Protein AF-Q2SM15-F1 (afdb_monomer_lite)

Sequence (176 aa):
MFLIQKKRYFPLPEYELQDNRVQVTITGRVVDMAYARKLAEYPDLTLEDILLLDRVQKRKPLTEDQAKHLKVLGLIEGRKPNFHISAQVADHSGERAQYIRNRAFDDQHYKQMIIEYLEKFGTAKRVDINRLLLDKLPDVLDATQKDNKVKNLLQALKQEGLIEPEGKSWRMSNKS

Secondary structure (DSSP, 8-state):
-HHHHHHTTPPPPEEEEETTEEEEE---S---HHHHHHHHH-TT--HHHHHHHHHHHTT----HHHHHHHHHTTSEEEETTEEEE--PPPS---HHHHHHHHHHHHHHHHHHHHHHHHHHHSEEEHHHHHHHHTTTS-TTS-HHHHHHHHHHHHHHHHHTTSEEEETTEEEE----

Organism: Hahella chejuensis (strain KCTC 2396) (NCBI:txid349521)

Structure (mmCIF, N/CA/C/O backbone):
data_AF-Q2SM15-F1
#
_entry.id   AF-Q2SM15-F1
#
loop_
_atom_site.group_PDB
_atom_site.id
_atom_site.type_symbol
_atom_site.label_atom_id
_atom_site.label_alt_id
_atom_site.label_comp_id
_atom_site.label_asym_id
_atom_site.label_entity_id
_atom_site.label_seq_id
_atom_site.pdbx_PDB_ins_code
_atom_site.Cartn_x
_atom_site.Cartn_y
_atom_site.Cartn_z
_atom_site.occupancy
_atom_site.B_iso_or_equiv
_atom_site.auth_seq_id
_atom_site.auth_comp_id
_atom_site.auth_asym_id
_atom_site.auth_atom_id
_atom_site.pdbx_PDB_model_num
ATOM 1 N N . MET A 1 1 ? 3.706 -19.216 -10.803 1.00 76.12 1 MET A N 1
ATOM 2 C CA . MET A 1 1 ? 3.660 -18.360 -9.593 1.00 76.12 1 MET A CA 1
ATOM 3 C C . MET A 1 1 ? 3.334 -16.898 -9.914 1.00 76.12 1 MET A C 1
ATOM 5 O O . MET A 1 1 ? 2.307 -16.423 -9.451 1.00 76.12 1 MET A O 1
ATOM 9 N N . PHE A 1 2 ? 4.121 -16.209 -10.750 1.00 79.75 2 PHE A N 1
ATOM 10 C CA . PHE A 1 2 ? 3.872 -14.815 -11.171 1.00 79.75 2 PHE A CA 1
ATOM 11 C C . PHE A 1 2 ? 2.449 -14.564 -11.696 1.00 79.75 2 PHE A C 1
ATOM 13 O O . PHE A 1 2 ? 1.774 -13.645 -11.247 1.00 79.75 2 PHE A O 1
ATOM 20 N N . LEU A 1 3 ? 1.942 -15.444 -12.566 1.00 80.88 3 LEU A N 1
ATOM 21 C CA . LEU A 1 3 ? 0.579 -15.341 -13.100 1.00 80.88 3 LEU A CA 1
ATOM 22 C C . LEU A 1 3 ? -0.514 -15.466 -12.026 1.00 80.88 3 LEU A C 1
ATOM 24 O O . LEU A 1 3 ? -1.577 -14.872 -12.167 1.00 80.88 3 LEU A O 1
ATOM 28 N N . ILE A 1 4 ? -0.266 -16.220 -10.950 1.00 83.56 4 ILE A N 1
ATOM 29 C CA . ILE A 1 4 ? -1.221 -16.366 -9.840 1.00 83.56 4 ILE A CA 1
ATOM 30 C C . ILE A 1 4 ? -1.269 -15.064 -9.036 1.00 83.56 4 ILE A C 1
ATOM 32 O O . ILE A 1 4 ? -2.358 -14.583 -8.738 1.00 83.56 4 ILE A O 1
ATOM 36 N N . GLN A 1 5 ? -0.107 -14.461 -8.757 1.00 81.00 5 GLN A N 1
ATOM 37 C CA . GLN A 1 5 ? -0.021 -13.154 -8.100 1.00 81.00 5 GLN A CA 1
ATOM 38 C C . GLN A 1 5 ? -0.678 -12.064 -8.956 1.00 81.00 5 GLN A C 1
ATOM 40 O O . GLN A 1 5 ? -1.517 -11.336 -8.434 1.00 81.00 5 GLN A O 1
ATOM 45 N N . LYS A 1 6 ? -0.421 -12.040 -10.278 1.00 82.69 6 LYS A N 1
ATOM 46 C CA . LYS A 1 6 ? -1.112 -11.153 -11.239 1.00 82.69 6 LYS A CA 1
ATOM 47 C C . LYS A 1 6 ? -2.632 -11.319 -11.148 1.00 82.69 6 LYS A C 1
ATOM 49 O O . LYS A 1 6 ? -3.337 -10.337 -10.953 1.00 82.69 6 LYS A O 1
ATOM 54 N N . LYS A 1 7 ? -3.141 -12.556 -11.233 1.00 82.56 7 LYS A N 1
ATOM 55 C CA . LYS A 1 7 ? -4.588 -12.849 -11.147 1.00 82.56 7 LYS A CA 1
ATOM 56 C C . LYS A 1 7 ? -5.214 -12.411 -9.822 1.00 82.56 7 LYS A C 1
ATOM 58 O O . LYS A 1 7 ? -6.398 -12.103 -9.791 1.00 82.56 7 LYS A O 1
ATOM 63 N N . ARG A 1 8 ? -4.438 -12.418 -8.736 1.00 81.38 8 ARG A N 1
ATOM 64 C CA . ARG A 1 8 ? -4.873 -11.992 -7.399 1.00 81.38 8 ARG A CA 1
ATOM 65 C C . ARG A 1 8 ? -4.568 -10.524 -7.098 1.00 81.38 8 ARG A C 1
ATOM 67 O O . ARG A 1 8 ? -4.902 -10.068 -6.010 1.00 81.38 8 ARG A O 1
ATOM 74 N N . TYR A 1 9 ? -3.964 -9.793 -8.037 1.00 85.38 9 TYR A N 1
ATOM 75 C CA . TYR A 1 9 ? -3.537 -8.401 -7.868 1.00 85.38 9 TYR A CA 1
ATOM 76 C C . TYR A 1 9 ? -2.522 -8.196 -6.736 1.00 85.38 9 TYR A C 1
ATOM 78 O O . TYR A 1 9 ? -2.463 -7.139 -6.109 1.00 85.38 9 TYR A O 1
ATOM 86 N N . PHE A 1 10 ? -1.741 -9.233 -6.436 1.00 85.75 10 PHE A N 1
ATOM 87 C CA . PHE A 1 10 ? -0.724 -9.205 -5.392 1.00 85.75 10 PHE A CA 1
ATOM 88 C C . PHE A 1 10 ? 0.635 -8.807 -5.973 1.00 85.75 10 PHE A C 1
ATOM 90 O O . PHE A 1 10 ? 0.886 -9.057 -7.159 1.00 85.75 10 PHE A O 1
ATOM 97 N N . PRO A 1 11 ? 1.531 -8.240 -5.144 1.00 85.69 11 PRO A N 1
ATOM 98 C CA . PRO A 1 11 ? 2.917 -8.006 -5.531 1.00 85.69 11 PRO A CA 1
ATOM 99 C C . PRO A 1 11 ? 3.565 -9.272 -6.085 1.00 85.69 11 PRO A C 1
ATOM 101 O O . PRO A 1 11 ? 3.285 -10.390 -5.624 1.00 85.69 11 PRO A O 1
ATOM 104 N N . LEU A 1 12 ? 4.449 -9.104 -7.062 1.00 91.38 12 LEU A N 1
ATOM 105 C CA . LEU A 1 12 ? 5.182 -10.228 -7.618 1.00 91.38 12 LEU A CA 1
ATOM 106 C C . LEU A 1 12 ? 6.174 -10.790 -6.585 1.00 91.38 12 LEU A C 1
ATOM 108 O O . LEU A 1 12 ? 6.646 -10.052 -5.715 1.00 91.38 12 LEU A O 1
ATOM 112 N N . PRO A 1 13 ? 6.507 -12.086 -6.653 1.00 89.81 13 PRO A N 1
ATOM 113 C CA . PRO A 1 13 ? 7.465 -12.691 -5.737 1.00 89.81 13 PRO A CA 1
ATOM 114 C C . PRO A 1 13 ? 8.867 -12.116 -5.931 1.00 89.81 13 PRO A C 1
ATOM 116 O O . PRO A 1 13 ? 9.261 -11.787 -7.052 1.00 89.81 13 PRO A O 1
ATOM 119 N N . GLU A 1 14 ? 9.621 -12.010 -4.844 1.00 88.81 14 GLU A N 1
ATOM 120 C CA . GLU A 1 14 ? 11.019 -11.574 -4.878 1.00 88.81 14 GLU A CA 1
ATOM 121 C C . GLU A 1 14 ? 11.952 -12.754 -4.679 1.00 88.81 14 GLU A C 1
ATOM 123 O O . GLU A 1 14 ? 11.634 -13.678 -3.932 1.00 88.81 14 GLU A O 1
ATOM 128 N N . TYR A 1 15 ? 13.093 -12.700 -5.357 1.00 89.06 15 TYR A N 1
ATOM 129 C CA . TYR A 1 15 ? 14.132 -13.712 -5.292 1.00 89.06 15 TYR A CA 1
ATOM 130 C C . TYR A 1 15 ? 15.426 -13.042 -4.872 1.00 89.06 15 TYR A C 1
ATOM 132 O O . TYR A 1 15 ? 15.867 -12.084 -5.508 1.00 89.06 15 TYR A O 1
ATOM 140 N N . GLU A 1 16 ? 16.030 -13.567 -3.820 1.00 87.94 16 GLU A N 1
ATOM 141 C CA . GLU A 1 16 ? 17.340 -13.154 -3.344 1.00 87.94 16 GLU A CA 1
ATOM 142 C C . GLU A 1 16 ? 18.281 -14.348 -3.467 1.00 87.94 16 GLU A C 1
ATOM 144 O O . GLU A 1 16 ? 17.989 -15.437 -2.967 1.00 87.94 16 GLU A O 1
ATOM 149 N N . LEU A 1 17 ? 19.388 -14.146 -4.182 1.00 90.88 17 LEU A N 1
ATOM 150 C CA . LEU A 1 17 ? 20.440 -15.138 -4.353 1.00 90.88 17 LEU A CA 1
ATOM 151 C C . LEU A 1 17 ? 21.659 -14.654 -3.575 1.00 90.88 17 LEU A C 1
ATOM 153 O O . LEU A 1 17 ? 22.334 -13.718 -4.000 1.00 90.88 17 LEU A O 1
ATOM 157 N N . GLN A 1 18 ? 21.897 -15.262 -2.419 1.00 91.19 18 GLN A N 1
ATOM 158 C CA . GLN A 1 18 ? 23.029 -14.965 -1.540 1.00 91.19 18 GLN A CA 1
ATOM 159 C C . GLN A 1 18 ? 23.500 -16.265 -0.888 1.00 91.19 18 GLN A C 1
ATOM 161 O O . GLN A 1 18 ? 22.688 -17.151 -0.631 1.00 91.19 18 GLN A O 1
ATOM 166 N N . ASP A 1 19 ? 24.806 -16.391 -0.647 1.00 87.44 19 ASP A N 1
ATOM 167 C CA . ASP A 1 19 ? 25.416 -17.514 0.082 1.00 87.44 19 ASP A CA 1
ATOM 168 C C . ASP A 1 19 ? 25.018 -18.910 -0.432 1.00 87.44 19 ASP A C 1
ATOM 170 O O . ASP A 1 19 ? 24.662 -19.799 0.340 1.00 87.44 19 ASP A O 1
ATOM 174 N N . ASN A 1 20 ? 25.032 -19.114 -1.757 1.00 90.19 20 ASN A N 1
ATOM 175 C CA . ASN A 1 20 ? 24.595 -20.368 -2.395 1.00 90.19 20 ASN A CA 1
ATOM 176 C C . ASN A 1 20 ? 23.150 -20.794 -2.042 1.00 90.19 20 ASN A C 1
ATOM 178 O O . ASN A 1 20 ? 22.772 -21.954 -2.215 1.00 90.19 20 ASN A O 1
ATOM 182 N N . ARG A 1 21 ? 22.319 -19.852 -1.582 1.00 91.44 21 ARG A N 1
ATOM 183 C CA . ARG A 1 21 ? 20.913 -20.052 -1.232 1.00 91.44 21 ARG A CA 1
ATOM 184 C C . ARG A 1 21 ? 20.020 -19.154 -2.081 1.00 91.44 21 ARG A C 1
ATOM 186 O O . ARG A 1 21 ? 20.358 -18.014 -2.393 1.00 91.44 21 ARG A O 1
ATOM 193 N N . VAL A 1 22 ? 18.838 -19.672 -2.406 1.00 92.00 22 VAL A N 1
ATOM 194 C CA . VAL A 1 22 ? 17.749 -18.907 -3.017 1.00 92.00 22 VAL A CA 1
ATOM 195 C C . VAL A 1 22 ? 16.665 -18.692 -1.968 1.00 92.00 22 VAL A C 1
ATOM 197 O O . VAL A 1 22 ? 16.070 -19.656 -1.486 1.00 92.00 22 VAL A O 1
ATOM 200 N N . GLN A 1 23 ? 16.403 -17.438 -1.613 1.00 93.12 23 GLN A N 1
ATOM 201 C CA . GLN A 1 23 ? 15.266 -17.057 -0.779 1.00 93.12 23 GLN A CA 1
ATOM 202 C C . GLN A 1 23 ? 14.158 -16.485 -1.661 1.00 93.12 23 GLN A C 1
ATOM 204 O O . GLN A 1 23 ? 14.414 -15.640 -2.517 1.00 93.12 23 GLN A O 1
ATOM 209 N N . VAL A 1 24 ? 12.924 -16.949 -1.445 1.00 91.50 24 VAL A N 1
ATOM 210 C CA . VAL A 1 24 ? 11.741 -16.472 -2.170 1.00 91.50 24 VAL A CA 1
ATOM 211 C C . VAL A 1 24 ? 10.765 -15.831 -1.195 1.00 91.50 24 VAL A C 1
ATOM 213 O O . VAL A 1 24 ? 10.294 -16.486 -0.266 1.00 91.50 24 VAL A O 1
ATOM 216 N N . THR A 1 25 ? 10.409 -14.572 -1.442 1.00 88.69 25 THR A N 1
ATOM 217 C CA . THR A 1 25 ? 9.397 -13.846 -0.666 1.00 88.69 25 THR A CA 1
ATOM 218 C C . THR A 1 25 ? 8.101 -13.780 -1.464 1.00 88.69 25 THR A C 1
ATOM 220 O O . THR A 1 25 ? 8.055 -13.183 -2.541 1.00 88.69 25 THR A O 1
ATOM 223 N N . ILE A 1 26 ? 7.032 -14.393 -0.943 1.00 86.81 26 ILE A N 1
ATOM 224 C CA . ILE A 1 26 ? 5.709 -14.418 -1.582 1.00 86.81 26 ILE A CA 1
ATOM 225 C C . ILE A 1 26 ? 4.721 -13.622 -0.736 1.00 86.81 26 ILE A C 1
ATOM 227 O O . ILE A 1 26 ? 4.427 -13.971 0.407 1.00 86.81 26 ILE A O 1
ATOM 231 N N . THR A 1 27 ? 4.149 -12.578 -1.326 1.00 80.75 27 THR A N 1
ATOM 232 C CA . THR A 1 27 ? 3.181 -11.724 -0.639 1.00 80.75 27 THR A CA 1
ATOM 233 C C . THR A 1 27 ? 1.758 -12.231 -0.851 1.00 80.75 27 THR A C 1
ATOM 235 O O . THR A 1 27 ? 1.218 -12.159 -1.951 1.00 80.75 27 THR A O 1
ATOM 238 N N . GLY A 1 28 ? 1.109 -12.712 0.209 1.00 77.62 28 GLY A N 1
ATOM 239 C CA . GLY A 1 28 ? -0.255 -13.261 0.153 1.00 77.62 28 GLY A CA 1
ATOM 240 C C . GLY A 1 28 ? -1.392 -12.230 0.191 1.00 77.62 28 GLY A C 1
ATOM 241 O O . GLY A 1 28 ? -2.526 -12.599 0.489 1.00 77.62 28 GLY A O 1
ATOM 242 N N . ARG A 1 29 ? -1.108 -10.941 -0.033 1.00 76.94 29 ARG A N 1
ATOM 243 C CA . ARG A 1 29 ? -2.088 -9.848 0.068 1.00 76.94 29 ARG A CA 1
ATOM 244 C C . ARG A 1 29 ? -1.770 -8.695 -0.880 1.00 76.94 29 ARG A C 1
ATOM 246 O O . ARG A 1 29 ? -0.629 -8.530 -1.300 1.00 76.94 29 ARG A O 1
ATOM 253 N N . VAL A 1 30 ? -2.769 -7.854 -1.143 1.00 77.62 30 VAL A N 1
ATOM 254 C CA . VAL A 1 30 ? -2.552 -6.543 -1.771 1.00 77.62 30 VAL A CA 1
ATOM 255 C C . VAL A 1 30 ? -1.763 -5.664 -0.799 1.00 77.62 30 VAL A C 1
ATOM 257 O O . VAL A 1 30 ? -2.126 -5.566 0.374 1.00 77.62 30 VAL A O 1
ATOM 260 N N . VAL A 1 31 ? -0.674 -5.066 -1.282 1.00 76.56 31 VAL A N 1
ATOM 261 C CA . VAL A 1 31 ? 0.172 -4.134 -0.510 1.00 76.56 31 VAL A CA 1
ATOM 262 C C . VAL A 1 31 ? -0.011 -2.702 -0.989 1.00 76.56 31 VAL A C 1
ATOM 264 O O . VAL A 1 31 ? -0.018 -1.787 -0.175 1.00 76.56 31 VAL A O 1
ATOM 267 N N . ASP A 1 32 ? -0.218 -2.521 -2.289 1.00 81.69 32 ASP A N 1
ATOM 268 C CA . ASP A 1 32 ? -0.427 -1.223 -2.913 1.00 81.69 32 ASP A CA 1
ATOM 269 C C . ASP A 1 32 ? -1.713 -1.270 -3.738 1.00 81.69 32 ASP A C 1
ATOM 271 O O . ASP A 1 32 ? -1.878 -2.095 -4.643 1.00 81.69 32 ASP A O 1
ATOM 275 N N . MET A 1 33 ? -2.652 -0.398 -3.376 1.00 81.25 33 MET A N 1
ATOM 276 C CA . MET A 1 33 ? -3.956 -0.332 -4.025 1.00 81.25 33 MET A CA 1
ATOM 277 C C . MET A 1 33 ? -3.871 0.260 -5.430 1.00 81.25 33 MET A C 1
ATOM 279 O O . MET A 1 33 ? -4.633 -0.163 -6.295 1.00 81.25 33 MET A O 1
ATOM 283 N N . ALA A 1 34 ? -2.958 1.200 -5.684 1.00 83.12 34 ALA A N 1
ATOM 284 C CA . ALA A 1 34 ? -2.776 1.777 -7.011 1.00 83.12 34 ALA A CA 1
ATOM 285 C C . ALA A 1 34 ? -2.223 0.722 -7.979 1.00 83.12 34 ALA A C 1
ATOM 287 O O . ALA A 1 34 ? -2.740 0.572 -9.086 1.00 83.12 34 ALA A O 1
ATOM 288 N N . TYR A 1 35 ? -1.269 -0.098 -7.525 1.00 88.38 35 TYR A N 1
ATOM 289 C CA . TYR A 1 35 ? -0.783 -1.255 -8.284 1.00 88.38 35 TYR A CA 1
ATOM 290 C C . TYR A 1 35 ? -1.909 -2.239 -8.627 1.00 88.38 35 TYR A C 1
ATOM 292 O O . TYR A 1 35 ? -2.108 -2.593 -9.791 1.00 88.38 35 TYR A O 1
ATOM 300 N N . ALA A 1 36 ? -2.687 -2.649 -7.619 1.00 85.69 36 ALA A N 1
ATOM 301 C CA . ALA A 1 36 ? -3.787 -3.588 -7.816 1.00 85.69 36 ALA A CA 1
ATOM 302 C C . ALA A 1 36 ? -4.855 -3.048 -8.782 1.00 85.69 36 ALA A C 1
ATOM 304 O O . ALA A 1 36 ? -5.377 -3.807 -9.598 1.00 85.69 36 ALA A O 1
ATOM 305 N N . ARG A 1 37 ? -5.151 -1.740 -8.727 1.00 83.56 37 ARG A N 1
ATOM 306 C CA . ARG A 1 37 ? -6.067 -1.076 -9.667 1.00 83.56 37 ARG A CA 1
ATOM 307 C C . ARG A 1 37 ? -5.534 -1.118 -11.094 1.00 83.56 37 ARG A C 1
ATOM 309 O O . ARG A 1 37 ? -6.259 -1.578 -11.968 1.00 83.56 37 ARG A O 1
ATOM 316 N N . LYS A 1 38 ? -4.272 -0.737 -11.332 1.00 86.62 38 LYS A N 1
ATOM 317 C CA . LYS A 1 38 ? -3.683 -0.761 -12.684 1.00 86.62 38 LYS A CA 1
ATOM 318 C C . LYS A 1 38 ? -3.706 -2.159 -13.303 1.00 86.62 38 LYS A C 1
ATOM 320 O O . LYS A 1 38 ? -4.061 -2.301 -14.468 1.00 86.62 38 LYS A O 1
ATOM 325 N N . LEU A 1 39 ? -3.427 -3.199 -12.516 1.00 87.50 39 LEU A N 1
ATOM 326 C CA . LEU A 1 39 ? -3.544 -4.585 -12.983 1.00 87.50 39 LEU A CA 1
ATOM 327 C C . LEU A 1 39 ? -4.979 -5.011 -13.327 1.00 87.50 39 LEU A C 1
ATOM 329 O O . LEU A 1 39 ? -5.169 -5.901 -14.156 1.00 87.50 39 LEU A O 1
ATOM 333 N N . ALA A 1 40 ? -5.980 -4.444 -12.655 1.00 83.88 40 ALA A N 1
ATOM 334 C CA . ALA A 1 40 ? -7.383 -4.737 -12.921 1.00 83.88 40 ALA A CA 1
ATOM 335 C C . ALA A 1 40 ? -7.931 -3.945 -14.120 1.00 83.88 40 ALA A C 1
ATOM 337 O O . ALA A 1 40 ? -8.756 -4.479 -14.856 1.00 83.88 40 ALA A O 1
ATOM 338 N N . GLU A 1 41 ? -7.471 -2.706 -14.306 1.00 80.56 41 GLU A N 1
ATOM 339 C CA . GLU A 1 41 ? -7.859 -1.810 -15.405 1.00 80.56 41 GLU A CA 1
ATOM 340 C C . GLU A 1 41 ? -7.266 -2.244 -16.748 1.00 80.56 41 GLU A C 1
ATOM 342 O O . GLU A 1 41 ? -7.959 -2.210 -17.760 1.00 80.56 41 GLU A O 1
ATOM 347 N N . TYR A 1 42 ? -6.010 -2.698 -16.750 1.00 83.25 42 TYR A N 1
ATOM 348 C CA . TYR A 1 42 ? -5.288 -3.082 -17.960 1.00 83.25 42 TYR A CA 1
ATOM 349 C C . TYR A 1 42 ? -4.923 -4.577 -17.919 1.00 83.25 42 TYR A C 1
ATOM 351 O O . TYR A 1 42 ? -3.776 -4.938 -17.623 1.00 83.25 42 TYR A O 1
ATOM 359 N N . PRO A 1 43 ? -5.878 -5.488 -18.194 1.00 79.31 43 PRO A N 1
ATOM 360 C CA . PRO A 1 43 ? -5.624 -6.932 -18.156 1.00 79.31 43 PRO A CA 1
ATOM 361 C C . PRO A 1 43 ? -4.527 -7.364 -19.146 1.00 79.31 43 PRO A C 1
ATOM 363 O O . PRO A 1 43 ? -3.761 -8.298 -18.854 1.00 79.31 43 PRO A O 1
ATOM 366 N N . ASP A 1 44 ? -4.414 -6.625 -20.251 1.00 84.12 44 ASP A N 1
ATOM 367 C CA . ASP A 1 44 ? -3.484 -6.855 -21.356 1.00 84.12 44 ASP A CA 1
ATOM 368 C C . ASP A 1 44 ? -2.087 -6.266 -21.119 1.00 84.12 44 ASP A C 1
ATOM 370 O O . ASP A 1 44 ? -1.229 -6.366 -21.994 1.00 84.12 44 ASP A O 1
ATOM 374 N N . LEU A 1 45 ? -1.816 -5.703 -19.927 1.00 87.00 45 LEU A N 1
ATOM 375 C CA . LEU A 1 45 ? -0.459 -5.301 -19.555 1.00 87.00 45 LEU A CA 1
ATOM 376 C C . LEU A 1 45 ? 0.514 -6.458 -19.762 1.00 87.00 45 LEU A C 1
ATOM 378 O O . LEU A 1 45 ? 0.301 -7.584 -19.270 1.00 87.00 45 LEU A O 1
ATOM 382 N N . THR A 1 46 ? 1.605 -6.136 -20.453 1.00 90.56 46 THR A N 1
ATOM 383 C CA . THR A 1 46 ? 2.687 -7.076 -20.703 1.00 90.56 46 THR A CA 1
ATOM 384 C C . THR A 1 46 ? 3.348 -7.465 -19.382 1.00 90.56 46 THR A C 1
ATOM 386 O O . THR A 1 46 ? 3.275 -6.752 -18.378 1.00 90.56 46 THR A O 1
ATOM 389 N N . LEU A 1 47 ? 4.001 -8.629 -19.349 1.00 87.62 47 LEU A N 1
ATOM 390 C CA . LEU A 1 47 ? 4.722 -9.056 -18.148 1.00 87.62 47 LEU A CA 1
ATOM 391 C C . LEU A 1 47 ? 5.833 -8.062 -17.768 1.00 87.62 47 LEU A C 1
ATOM 393 O O . LEU A 1 47 ? 6.098 -7.876 -16.582 1.00 87.62 47 LEU A O 1
ATOM 397 N N . GLU A 1 48 ? 6.446 -7.424 -18.766 1.00 90.94 48 GLU A N 1
ATOM 398 C CA . GLU A 1 48 ? 7.473 -6.405 -18.574 1.00 90.94 48 GLU A CA 1
ATOM 399 C C . GLU A 1 48 ? 6.909 -5.174 -17.858 1.00 90.94 48 GLU A C 1
ATOM 401 O O . GLU A 1 48 ? 7.426 -4.800 -16.805 1.00 90.94 48 GLU A O 1
ATOM 406 N N . ASP A 1 49 ? 5.792 -4.618 -18.336 1.00 92.69 49 ASP A N 1
ATOM 407 C CA . ASP A 1 49 ? 5.153 -3.453 -17.706 1.00 92.69 49 ASP A CA 1
ATOM 408 C C . ASP A 1 49 ? 4.757 -3.737 -16.254 1.00 92.69 49 ASP A C 1
ATOM 410 O O . ASP A 1 49 ? 4.954 -2.908 -15.363 1.00 92.69 49 ASP A O 1
ATOM 414 N N . ILE A 1 50 ? 4.238 -4.940 -15.996 1.00 91.12 50 ILE A N 1
ATOM 415 C CA . ILE A 1 50 ? 3.849 -5.378 -14.652 1.00 91.12 50 ILE A CA 1
ATOM 416 C C . ILE A 1 50 ? 5.067 -5.458 -13.734 1.00 91.12 50 ILE A C 1
ATOM 418 O O . ILE A 1 50 ? 4.993 -5.038 -12.580 1.00 91.12 50 ILE A O 1
ATOM 422 N N . LEU A 1 51 ? 6.191 -5.974 -14.233 1.00 91.75 51 LEU A N 1
ATOM 423 C CA . LEU A 1 51 ? 7.424 -6.067 -13.461 1.00 91.75 51 LEU A CA 1
ATOM 424 C C . LEU A 1 51 ? 7.989 -4.678 -13.146 1.00 91.75 51 LEU A C 1
ATOM 426 O O . LEU A 1 51 ? 8.435 -4.442 -12.024 1.00 91.75 51 LEU A O 1
ATOM 430 N N . LEU A 1 52 ? 7.932 -3.740 -14.094 1.00 93.88 52 LEU A N 1
ATOM 431 C CA . LEU A 1 52 ? 8.345 -2.358 -13.854 1.00 93.88 52 LEU A CA 1
ATOM 432 C C . LEU A 1 52 ? 7.419 -1.654 -12.851 1.00 93.88 52 LEU A C 1
ATOM 434 O O . LEU A 1 52 ? 7.907 -0.959 -11.959 1.00 93.88 52 LEU A O 1
ATOM 438 N N . LEU A 1 53 ? 6.106 -1.879 -12.926 1.00 92.88 53 LEU A N 1
ATOM 439 C CA . LEU A 1 53 ? 5.153 -1.356 -11.943 1.00 92.88 53 LEU A CA 1
ATOM 440 C C . LEU A 1 53 ? 5.376 -1.929 -10.539 1.00 92.88 53 LEU A C 1
ATOM 442 O O . LEU A 1 53 ? 5.351 -1.188 -9.557 1.00 92.88 53 LEU A O 1
ATOM 446 N N . ASP A 1 54 ? 5.651 -3.227 -10.435 1.00 91.50 54 ASP A N 1
ATOM 447 C CA . ASP A 1 54 ? 5.974 -3.888 -9.169 1.00 91.50 54 ASP A CA 1
ATOM 448 C C . ASP A 1 54 ? 7.272 -3.329 -8.551 1.00 91.50 54 ASP A C 1
ATOM 450 O O . ASP A 1 54 ? 7.359 -3.142 -7.336 1.00 91.50 54 ASP A O 1
ATOM 454 N N . ARG A 1 55 ? 8.263 -2.943 -9.372 1.00 92.50 55 ARG A N 1
ATOM 455 C CA . ARG A 1 55 ? 9.455 -2.220 -8.887 1.00 92.50 55 ARG A CA 1
ATOM 456 C C . ARG A 1 55 ? 9.097 -0.872 -8.267 1.00 92.50 55 ARG A C 1
ATOM 458 O O . ARG A 1 55 ? 9.620 -0.560 -7.198 1.00 92.50 55 ARG A O 1
ATOM 465 N N . VAL A 1 56 ? 8.208 -0.100 -8.892 1.00 92.62 56 VAL A N 1
ATOM 466 C CA . VAL A 1 56 ? 7.749 1.204 -8.370 1.00 92.62 56 VAL A CA 1
ATOM 467 C C . VAL A 1 56 ? 7.038 1.020 -7.033 1.00 92.62 56 VAL A C 1
ATOM 469 O O . VAL A 1 56 ? 7.382 1.680 -6.055 1.00 92.62 56 VAL A O 1
ATOM 472 N N . GLN A 1 57 ? 6.124 0.051 -6.961 1.00 88.69 57 GLN A N 1
ATOM 473 C CA . GLN A 1 57 ? 5.415 -0.337 -5.740 1.00 88.69 57 GLN A CA 1
ATOM 474 C C . GLN A 1 57 ? 6.367 -0.709 -4.591 1.00 88.69 57 GLN A C 1
ATOM 476 O O . GLN A 1 57 ? 6.094 -0.440 -3.419 1.00 88.69 57 GLN A O 1
ATOM 481 N N . LYS A 1 58 ? 7.501 -1.331 -4.916 1.00 89.19 58 LYS A N 1
ATOM 482 C CA . LYS A 1 58 ? 8.550 -1.731 -3.966 1.00 89.19 58 LYS A CA 1
ATOM 483 C C . LYS A 1 58 ? 9.617 -0.657 -3.746 1.00 89.19 58 LYS A C 1
ATOM 485 O O . LYS A 1 58 ? 10.616 -0.927 -3.084 1.00 89.19 58 LYS A O 1
ATOM 490 N N . ARG A 1 59 ? 9.425 0.548 -4.297 1.00 89.25 59 ARG A N 1
ATOM 491 C CA . ARG A 1 59 ? 10.370 1.677 -4.234 1.00 89.25 59 ARG A CA 1
ATOM 492 C C . ARG A 1 59 ? 11.770 1.325 -4.753 1.00 89.25 59 ARG A C 1
ATOM 494 O O . ARG A 1 59 ? 12.773 1.849 -4.275 1.00 89.25 59 ARG A O 1
ATOM 501 N N . LYS A 1 60 ? 11.847 0.430 -5.738 1.00 89.81 60 LYS A N 1
ATOM 502 C CA . LYS A 1 60 ? 13.094 0.090 -6.427 1.00 89.81 60 LYS A CA 1
ATOM 503 C C .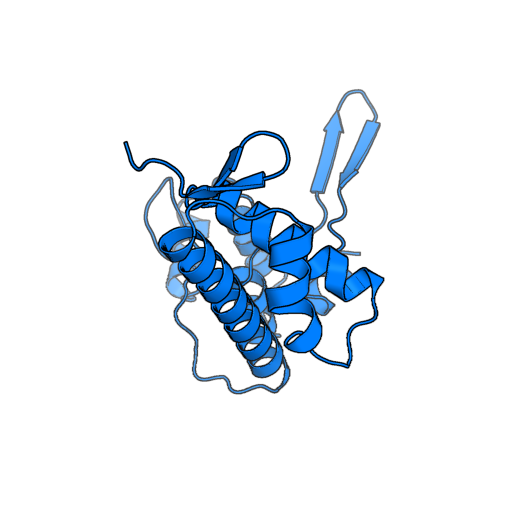 LYS A 1 60 ? 13.365 1.097 -7.548 1.00 89.81 60 LYS A C 1
ATOM 505 O O . LYS A 1 60 ? 12.423 1.571 -8.183 1.00 89.81 60 LYS A O 1
ATOM 510 N N . PRO A 1 61 ? 14.641 1.399 -7.842 1.00 89.56 61 PRO A N 1
ATOM 511 C CA . PRO A 1 61 ? 14.985 2.330 -8.905 1.00 89.56 61 PRO A CA 1
ATOM 512 C C . PRO A 1 61 ? 14.570 1.788 -10.279 1.00 89.56 61 PRO A C 1
ATOM 514 O O . PRO A 1 61 ? 14.648 0.579 -10.543 1.00 89.56 61 PRO A O 1
ATOM 517 N N . LEU A 1 62 ? 14.171 2.714 -11.146 1.00 91.94 62 LEU A N 1
ATOM 518 C CA . LEU A 1 62 ? 13.952 2.515 -12.577 1.00 91.94 62 LEU A CA 1
ATOM 519 C C . LEU A 1 62 ? 15.036 3.253 -13.364 1.00 91.94 62 LEU A C 1
ATOM 521 O O . LEU A 1 62 ? 15.534 4.292 -12.915 1.00 91.94 62 LEU A O 1
ATOM 525 N N . THR A 1 63 ? 15.373 2.742 -14.547 1.00 93.69 63 THR A N 1
ATOM 526 C CA . THR A 1 63 ? 16.145 3.516 -15.527 1.00 93.69 63 THR A CA 1
ATOM 527 C C . THR A 1 63 ? 15.284 4.638 -16.114 1.00 93.69 63 THR A C 1
ATOM 529 O O . THR A 1 63 ? 14.057 4.638 -15.984 1.00 93.69 63 THR A O 1
ATOM 532 N N . GLU A 1 64 ? 15.916 5.620 -16.758 1.00 90.94 64 GLU A N 1
ATOM 533 C CA . GLU A 1 64 ? 15.182 6.737 -17.366 1.00 90.94 64 GLU A CA 1
ATOM 534 C C . GLU A 1 64 ? 14.259 6.271 -18.493 1.00 90.94 64 GLU A C 1
ATOM 536 O O . GLU A 1 64 ? 13.112 6.712 -18.548 1.00 90.94 64 GLU A O 1
ATOM 541 N N . ASP A 1 65 ? 14.700 5.307 -19.302 1.00 93.94 65 ASP A N 1
ATOM 542 C CA . ASP A 1 65 ? 13.887 4.726 -20.373 1.00 93.94 65 ASP A CA 1
ATOM 543 C C . ASP A 1 65 ? 12.682 3.954 -19.828 1.00 93.94 65 ASP A C 1
ATOM 545 O O . ASP A 1 65 ? 11.564 4.149 -20.301 1.00 93.94 65 ASP A O 1
ATOM 549 N N . GLN A 1 66 ? 12.872 3.153 -18.772 1.00 94.62 66 GLN A N 1
ATOM 550 C CA . GLN A 1 66 ? 11.777 2.436 -18.106 1.00 94.62 66 GLN A CA 1
ATOM 551 C C . GLN A 1 66 ? 10.748 3.405 -17.516 1.00 94.62 66 GLN A C 1
ATOM 553 O O . GLN A 1 66 ? 9.541 3.212 -17.660 1.00 94.62 66 GLN A O 1
ATOM 558 N N . ALA A 1 67 ? 11.218 4.469 -16.859 1.00 93.31 67 ALA A N 1
ATOM 559 C CA . ALA A 1 67 ? 10.336 5.484 -16.301 1.00 93.31 67 ALA A CA 1
ATOM 560 C C . ALA A 1 67 ? 9.600 6.262 -17.403 1.00 93.31 67 ALA A C 1
ATOM 562 O O . ALA A 1 67 ? 8.416 6.556 -17.255 1.00 93.31 67 ALA A O 1
ATOM 563 N N . LYS A 1 68 ? 10.275 6.588 -18.511 1.00 94.12 68 LYS A N 1
ATOM 564 C CA . LYS A 1 68 ? 9.670 7.264 -19.665 1.00 94.12 68 LYS A CA 1
ATOM 565 C C . LYS A 1 68 ? 8.602 6.389 -20.318 1.00 94.12 68 LYS A C 1
ATOM 567 O O . LYS A 1 68 ? 7.509 6.885 -20.564 1.00 94.12 68 LYS A O 1
ATOM 572 N N . HIS A 1 69 ? 8.887 5.104 -20.520 1.00 94.38 69 HIS A N 1
ATOM 573 C CA . HIS A 1 69 ? 7.943 4.116 -21.044 1.00 94.38 69 HIS A CA 1
ATOM 574 C C . HIS A 1 69 ? 6.665 4.044 -20.199 1.00 94.38 69 HIS A C 1
ATOM 576 O O . HIS A 1 69 ? 5.573 4.310 -20.698 1.00 94.38 69 HIS A O 1
ATOM 582 N N . LEU A 1 70 ? 6.795 3.826 -18.885 1.00 92.31 70 LEU A N 1
ATOM 583 C CA . LEU A 1 70 ? 5.639 3.770 -17.982 1.00 92.31 70 LEU A CA 1
ATOM 584 C C . LEU A 1 70 ? 4.862 5.096 -17.891 1.00 92.31 70 LEU A C 1
ATOM 586 O O . LEU A 1 70 ? 3.649 5.080 -17.677 1.00 92.31 70 LEU A O 1
ATOM 590 N N . LYS A 1 71 ? 5.537 6.244 -18.043 1.00 91.25 71 LYS A N 1
ATOM 591 C CA . LYS A 1 71 ? 4.889 7.565 -18.088 1.00 91.25 71 LYS A CA 1
ATOM 592 C C . LYS A 1 71 ? 4.083 7.776 -19.361 1.00 91.25 71 LYS A C 1
ATOM 594 O O . LYS A 1 71 ? 2.986 8.314 -19.283 1.00 91.25 71 LYS A O 1
ATOM 599 N N . VAL A 1 72 ? 4.609 7.356 -20.512 1.00 90.88 72 VAL A N 1
ATOM 600 C CA . VAL A 1 72 ? 3.889 7.425 -21.795 1.00 90.88 72 VAL A CA 1
ATOM 601 C C . VAL A 1 72 ? 2.619 6.578 -21.739 1.00 90.88 72 VAL A C 1
ATOM 603 O O . VAL A 1 72 ? 1.580 7.008 -22.227 1.00 90.88 72 VAL A O 1
ATOM 606 N N . LEU A 1 73 ? 2.675 5.426 -21.067 1.00 88.12 73 LEU A N 1
ATOM 607 C CA . LEU A 1 73 ? 1.509 4.576 -20.815 1.00 88.12 73 LEU A CA 1
ATOM 608 C C . LEU A 1 73 ? 0.563 5.113 -19.719 1.00 88.12 73 LEU A C 1
ATOM 610 O O . LEU A 1 73 ? -0.458 4.489 -19.440 1.00 88.12 73 LEU A O 1
ATOM 614 N N . GLY A 1 74 ? 0.888 6.229 -19.054 1.00 88.25 74 GLY A N 1
ATOM 615 C CA . GLY A 1 74 ? 0.070 6.790 -17.968 1.00 88.25 74 GLY A CA 1
ATOM 616 C C . GLY A 1 74 ? -0.023 5.893 -16.724 1.00 88.25 74 GLY A C 1
ATOM 617 O O . GLY A 1 74 ? -0.972 5.984 -15.940 1.00 88.25 74 GLY A O 1
ATOM 618 N N . LEU A 1 75 ? 0.936 4.982 -16.539 1.00 89.44 75 LEU A N 1
ATOM 619 C CA . LEU A 1 75 ? 0.926 4.020 -15.435 1.00 89.44 75 LEU A CA 1
ATOM 620 C C . LEU A 1 75 ? 1.595 4.582 -14.175 1.00 89.44 75 LEU A C 1
ATOM 622 O O . LEU A 1 75 ? 1.242 4.181 -13.065 1.00 89.44 75 LEU A O 1
ATOM 626 N N . ILE A 1 76 ? 2.531 5.524 -14.330 1.00 91.94 76 ILE A N 1
ATOM 627 C CA . ILE A 1 76 ? 3.252 6.164 -13.223 1.00 91.94 76 ILE A CA 1
ATOM 628 C C . ILE A 1 76 ? 3.330 7.681 -13.384 1.00 91.94 76 ILE A C 1
ATOM 630 O O . ILE A 1 76 ? 3.275 8.216 -14.488 1.00 91.94 76 ILE A O 1
ATOM 634 N N . GLU A 1 77 ? 3.565 8.359 -12.270 1.00 89.31 77 GLU A N 1
ATOM 635 C CA . GLU A 1 77 ? 3.798 9.796 -12.173 1.00 89.31 77 GLU A CA 1
ATOM 636 C C . GLU A 1 77 ? 4.980 10.109 -11.237 1.00 89.31 77 GLU A C 1
ATOM 638 O O . GLU A 1 77 ? 5.616 9.215 -10.673 1.00 89.31 77 GLU A O 1
ATOM 643 N N . GLY A 1 78 ? 5.330 11.392 -11.115 1.00 88.00 78 GLY A N 1
ATOM 644 C CA . GLY A 1 78 ? 6.463 11.849 -10.301 1.00 88.00 78 GLY A CA 1
ATOM 645 C C . GLY A 1 78 ? 7.770 12.042 -11.079 1.00 88.00 78 GLY A C 1
ATOM 646 O O . GLY A 1 78 ? 7.803 12.092 -12.316 1.00 88.00 78 GLY A O 1
ATOM 647 N N . ARG A 1 79 ? 8.876 12.218 -10.352 1.00 85.38 79 ARG A N 1
ATOM 648 C CA . ARG A 1 79 ? 10.210 12.538 -10.896 1.00 85.38 79 ARG A CA 1
ATOM 649 C C . ARG A 1 79 ? 11.273 11.741 -10.152 1.00 85.38 79 ARG A C 1
ATOM 651 O O . ARG A 1 79 ? 11.120 11.475 -8.969 1.00 85.38 79 ARG A O 1
ATOM 658 N N . LYS A 1 80 ? 12.375 11.408 -10.830 1.00 79.69 80 LYS A N 1
ATOM 659 C CA . LYS A 1 80 ? 13.506 10.699 -10.217 1.00 79.69 80 LYS A CA 1
ATOM 660 C C . LYS A 1 80 ? 13.958 11.417 -8.929 1.00 79.69 80 LYS A C 1
ATOM 662 O O . LYS A 1 80 ? 14.071 12.642 -8.953 1.00 79.69 80 LYS A O 1
ATOM 667 N N . PRO A 1 81 ? 14.235 10.684 -7.835 1.00 79.94 81 PRO A N 1
ATOM 668 C CA . PRO A 1 81 ? 14.152 9.224 -7.682 1.00 79.94 81 PRO A CA 1
ATOM 669 C C . PRO A 1 81 ? 12.761 8.695 -7.271 1.00 79.94 81 PRO A C 1
ATOM 671 O O . PRO A 1 81 ? 12.578 7.485 -7.184 1.00 79.94 81 PRO A O 1
ATOM 674 N N . ASN A 1 82 ? 11.788 9.576 -7.032 1.00 83.94 82 ASN A N 1
ATOM 675 C CA . ASN A 1 82 ? 10.497 9.259 -6.426 1.00 83.94 82 ASN A CA 1
ATOM 676 C C . ASN A 1 82 ? 9.391 9.149 -7.487 1.00 83.94 82 ASN A C 1
ATOM 678 O O . ASN A 1 82 ? 8.779 10.141 -7.896 1.00 83.94 82 ASN A O 1
ATOM 682 N N . PHE A 1 83 ? 9.146 7.920 -7.935 1.00 90.38 83 PHE A N 1
ATOM 683 C CA . PHE A 1 83 ? 8.015 7.590 -8.797 1.00 90.38 83 PHE A CA 1
ATOM 684 C C . PHE A 1 83 ? 6.871 6.987 -7.986 1.00 90.38 83 PHE A C 1
ATOM 686 O O . PHE A 1 83 ? 7.098 6.263 -7.014 1.00 90.38 83 PHE A O 1
ATOM 693 N N . HIS A 1 84 ? 5.647 7.255 -8.426 1.00 87.94 84 HIS A N 1
ATOM 694 C CA . HIS A 1 84 ? 4.426 6.728 -7.826 1.00 87.94 84 HIS A CA 1
ATOM 695 C C . HIS A 1 84 ? 3.535 6.144 -8.918 1.00 87.94 84 HIS A C 1
ATOM 697 O O . HIS A 1 84 ? 3.552 6.620 -10.052 1.00 87.94 84 HIS A O 1
ATOM 703 N N . ILE A 1 85 ? 2.773 5.099 -8.599 1.00 88.94 85 ILE A N 1
ATOM 704 C CA . ILE A 1 85 ? 1.791 4.544 -9.534 1.00 88.94 85 ILE A CA 1
ATOM 705 C C . ILE A 1 85 ? 0.659 5.556 -9.662 1.00 88.94 85 ILE A C 1
ATOM 707 O O . ILE A 1 85 ? 0.114 5.990 -8.649 1.00 88.94 85 ILE A O 1
ATOM 711 N N . SER A 1 86 ? 0.342 5.946 -10.896 1.00 83.38 86 SER A N 1
ATOM 712 C CA . SER A 1 86 ? -0.581 7.052 -11.130 1.00 83.38 86 SER A CA 1
ATOM 713 C C . SER A 1 86 ? -1.967 6.724 -10.588 1.00 83.38 86 SER A C 1
ATOM 715 O O . SER A 1 86 ? -2.526 5.658 -10.868 1.00 83.38 86 SER A O 1
ATOM 717 N N . ALA A 1 87 ? -2.528 7.668 -9.834 1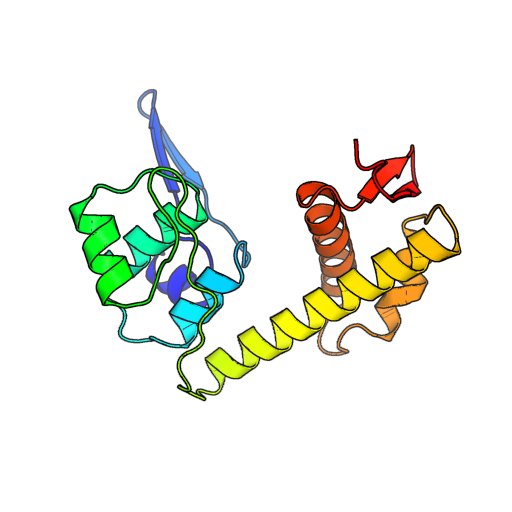.00 67.25 87 ALA A N 1
ATOM 718 C CA . ALA A 1 87 ? -3.885 7.568 -9.315 1.00 67.25 87 ALA A CA 1
ATOM 719 C C . ALA A 1 87 ? -4.958 7.789 -10.393 1.00 67.25 87 ALA A C 1
ATOM 721 O O . ALA A 1 87 ? -6.122 7.464 -10.147 1.00 67.25 87 ALA A O 1
ATOM 722 N N . GLN A 1 88 ? -4.592 8.330 -11.566 1.00 64.12 88 GLN A N 1
ATOM 723 C CA . GLN A 1 88 ? -5.542 8.558 -12.651 1.00 64.12 88 GLN A CA 1
ATOM 724 C C . GLN A 1 88 ? -6.100 7.231 -13.149 1.00 64.12 88 GLN A C 1
ATOM 726 O O . GLN A 1 88 ? -5.383 6.358 -13.648 1.00 64.12 88 GLN A O 1
ATOM 731 N N . VAL A 1 89 ? -7.407 7.109 -12.975 1.00 54.66 89 VAL A N 1
ATOM 732 C CA . VAL A 1 89 ? -8.214 5.985 -13.415 1.00 54.66 89 VAL A CA 1
ATOM 733 C C . VAL A 1 89 ? -8.569 6.244 -14.875 1.00 54.66 89 VAL A C 1
ATOM 735 O O . VAL A 1 89 ? -9.090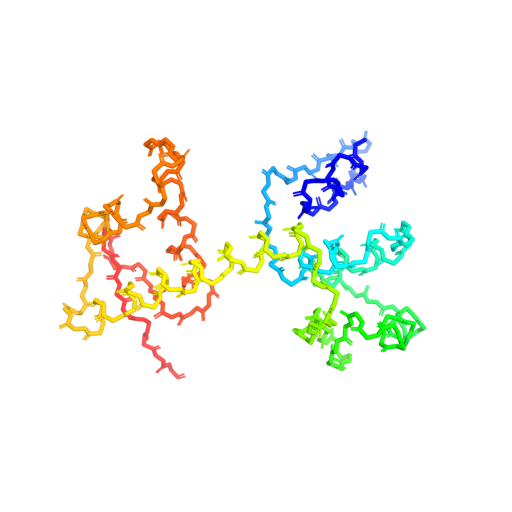 7.310 -15.196 1.00 54.66 89 VAL A O 1
ATOM 738 N N . ALA A 1 90 ? -8.291 5.291 -15.761 1.00 52.66 90 ALA A N 1
ATOM 739 C CA . ALA A 1 90 ? -8.984 5.285 -17.044 1.00 52.66 90 ALA A CA 1
ATOM 740 C C . ALA A 1 90 ? -10.440 4.864 -16.796 1.00 52.66 90 ALA A C 1
ATOM 742 O O . ALA A 1 90 ? -10.682 3.973 -15.981 1.00 52.66 90 ALA A O 1
ATOM 743 N N . ASP A 1 91 ? -11.407 5.425 -17.525 1.00 54.00 91 ASP A N 1
ATOM 744 C CA . ASP A 1 91 ? -12.831 5.027 -17.478 1.00 54.00 91 ASP A CA 1
ATOM 745 C C . ASP A 1 91 ? -13.093 3.597 -18.016 1.00 54.00 91 ASP A C 1
ATOM 747 O O . ASP A 1 91 ? -14.157 3.272 -18.538 1.00 54.00 91 ASP A O 1
ATOM 751 N N . HIS A 1 92 ? -12.128 2.687 -17.881 1.00 55.59 92 HIS A N 1
ATOM 752 C CA . HIS A 1 92 ? -12.311 1.260 -18.096 1.00 55.59 92 HIS A CA 1
ATOM 753 C C . HIS A 1 92 ? -13.096 0.674 -16.911 1.00 55.59 92 HIS A C 1
ATOM 755 O O . HIS A 1 92 ? -12.553 0.160 -15.931 1.00 55.59 92 HIS A O 1
ATOM 761 N N . SER A 1 93 ? -14.421 0.792 -16.999 1.00 54.38 93 SER A N 1
ATOM 762 C CA . SER A 1 93 ? -15.410 0.300 -16.032 1.00 54.38 93 SER A CA 1
ATOM 763 C C . SER A 1 93 ? -15.598 -1.223 -16.103 1.00 54.38 93 SER A C 1
ATOM 765 O O . SER A 1 93 ? -16.697 -1.718 -16.324 1.00 54.38 93 SER A O 1
ATOM 767 N N . GLY A 1 94 ? -14.519 -1.992 -15.941 1.00 64.25 94 GLY A N 1
ATOM 768 C CA . GLY A 1 94 ? -14.606 -3.448 -15.789 1.00 64.25 94 GLY A CA 1
ATOM 769 C C . GLY A 1 94 ? -14.988 -3.856 -14.360 1.00 64.25 94 GLY A C 1
ATOM 770 O O . GLY A 1 94 ? -14.523 -3.240 -13.398 1.00 64.25 94 GLY A O 1
ATOM 771 N N . GLU A 1 95 ? -15.757 -4.942 -14.195 1.00 66.25 95 GLU A N 1
ATOM 772 C CA . GLU A 1 95 ? -16.209 -5.461 -12.883 1.00 66.25 95 GLU A CA 1
ATOM 773 C C . GLU A 1 95 ? -15.064 -5.621 -11.865 1.00 66.25 95 GLU A C 1
ATOM 775 O O . GLU A 1 95 ? -15.209 -5.323 -10.679 1.00 66.25 95 GLU A O 1
ATOM 780 N N . ARG A 1 96 ? -13.883 -6.049 -12.329 1.00 68.75 96 ARG A N 1
ATOM 781 C CA . ARG A 1 96 ? -12.706 -6.264 -11.472 1.00 68.75 96 ARG A CA 1
ATOM 782 C C . ARG A 1 96 ? -12.077 -4.954 -11.001 1.00 68.75 96 ARG A C 1
ATOM 784 O O . ARG A 1 96 ? -11.694 -4.849 -9.836 1.00 68.75 96 ARG A O 1
ATOM 791 N N . ALA A 1 97 ? -12.001 -3.952 -11.877 1.00 66.69 97 ALA A N 1
ATOM 792 C CA . ALA A 1 97 ? -11.539 -2.617 -11.513 1.00 66.69 97 ALA A CA 1
ATOM 793 C C . ALA A 1 97 ? -12.512 -1.973 -10.515 1.00 66.69 97 ALA A C 1
ATOM 795 O O . ALA A 1 97 ? -12.082 -1.398 -9.514 1.00 66.69 97 ALA A O 1
ATOM 796 N N . GLN A 1 98 ? -13.819 -2.159 -10.722 1.00 66.94 98 GLN A N 1
ATOM 797 C CA . GLN A 1 98 ? -14.852 -1.676 -9.811 1.00 66.94 98 GLN A CA 1
ATOM 798 C C . GLN A 1 98 ? -14.799 -2.363 -8.441 1.00 66.94 98 GLN A C 1
ATOM 800 O O . GLN A 1 98 ? -14.874 -1.681 -7.424 1.00 66.94 98 GLN A O 1
ATOM 805 N N . TYR A 1 99 ? -14.554 -3.675 -8.383 1.00 69.75 99 TYR A N 1
ATOM 806 C CA . TYR A 1 99 ? -14.332 -4.390 -7.122 1.00 69.75 99 TYR A CA 1
ATOM 807 C C . TYR A 1 99 ? -13.137 -3.835 -6.326 1.00 69.75 99 TYR A C 1
ATOM 809 O O . TYR A 1 99 ? -13.263 -3.549 -5.134 1.00 69.75 99 TYR A O 1
ATOM 817 N N . ILE A 1 100 ? -11.978 -3.637 -6.969 1.00 68.75 100 ILE A N 1
ATOM 818 C CA . ILE A 1 100 ? -10.790 -3.071 -6.302 1.00 68.75 100 ILE A CA 1
ATOM 819 C C . ILE A 1 100 ? -11.038 -1.618 -5.878 1.00 68.75 100 ILE A C 1
ATOM 821 O O . ILE A 1 100 ? -10.585 -1.197 -4.811 1.00 68.75 100 ILE A O 1
ATOM 825 N N . ARG A 1 101 ? -11.768 -0.853 -6.694 1.00 65.38 101 ARG A N 1
ATOM 826 C CA . ARG A 1 101 ? -12.153 0.527 -6.398 1.00 65.38 101 ARG A CA 1
ATOM 827 C C . ARG A 1 101 ? -13.062 0.598 -5.170 1.00 65.38 101 ARG A C 1
ATOM 829 O O . ARG A 1 101 ? -12.720 1.321 -4.239 1.00 65.38 101 ARG A O 1
ATOM 836 N N . ASN A 1 102 ? -14.133 -0.194 -5.126 1.00 68.62 102 ASN A N 1
ATOM 837 C CA . ASN A 1 102 ? -15.045 -0.279 -3.982 1.00 68.62 102 ASN A CA 1
ATOM 838 C C . ASN A 1 102 ? -14.285 -0.674 -2.713 1.00 68.62 102 ASN A C 1
ATOM 840 O O . ASN A 1 102 ? -14.335 0.036 -1.718 1.00 68.62 102 ASN A O 1
ATOM 844 N N . ARG A 1 103 ? -13.446 -1.714 -2.795 1.00 70.31 103 ARG A N 1
ATOM 845 C CA . ARG A 1 103 ? -12.600 -2.141 -1.675 1.00 70.31 103 ARG A CA 1
ATOM 846 C C . ARG A 1 103 ? -11.683 -1.029 -1.155 1.00 70.31 103 ARG A C 1
ATOM 848 O O . ARG A 1 103 ? -11.430 -0.953 0.044 1.00 70.31 103 ARG A O 1
ATOM 855 N N . ALA A 1 104 ? -11.137 -0.204 -2.044 1.00 64.88 104 ALA A N 1
ATOM 856 C CA . ALA A 1 104 ? -10.288 0.914 -1.652 1.00 64.88 104 ALA A CA 1
ATOM 857 C C . ALA A 1 104 ? -11.072 2.046 -0.982 1.00 64.88 104 ALA A C 1
ATOM 859 O O . ALA A 1 104 ? -10.569 2.646 -0.035 1.00 64.88 104 ALA A O 1
ATOM 860 N N . PHE A 1 105 ? -12.273 2.343 -1.485 1.00 65.94 105 PHE A N 1
ATOM 861 C CA . PHE A 1 105 ? -13.171 3.308 -0.860 1.00 65.94 105 PHE A CA 1
ATOM 862 C C . PHE A 1 105 ? -13.582 2.846 0.537 1.00 65.94 105 PHE A C 1
ATOM 864 O O . PHE A 1 105 ? -13.507 3.643 1.467 1.00 65.94 105 PHE A O 1
ATOM 871 N N . ASP A 1 106 ? -13.884 1.557 0.704 1.00 79.88 106 ASP A N 1
ATOM 872 C CA . ASP A 1 106 ? -14.174 0.967 2.011 1.00 79.88 106 ASP A CA 1
ATOM 873 C C . ASP A 1 106 ? -12.991 1.146 2.975 1.00 79.88 106 ASP A C 1
ATOM 875 O O . ASP A 1 106 ? -13.161 1.626 4.093 1.00 79.88 106 ASP A O 1
ATOM 879 N N . ASP A 1 107 ? -11.767 0.813 2.545 1.00 84.44 107 ASP A N 1
ATOM 880 C CA . ASP A 1 107 ? -10.571 0.955 3.386 1.00 84.44 107 ASP A CA 1
ATOM 881 C C . ASP A 1 107 ? -10.325 2.414 3.799 1.00 84.44 107 ASP A C 1
ATOM 883 O O . ASP A 1 107 ? -10.031 2.672 4.967 1.00 84.44 107 ASP A O 1
ATOM 887 N N . GLN A 1 108 ? -10.469 3.366 2.872 1.00 83.88 108 GLN A N 1
ATOM 888 C CA . GLN A 1 108 ? -10.320 4.792 3.173 1.00 83.88 108 GLN A CA 1
ATOM 889 C C . GLN A 1 108 ? -11.403 5.280 4.141 1.00 83.88 108 GLN A C 1
ATOM 891 O O . GLN A 1 108 ? -11.096 6.008 5.084 1.00 83.88 108 GLN A O 1
ATOM 896 N N . HIS A 1 109 ? -12.646 4.840 3.949 1.00 87.06 109 HIS A N 1
ATOM 897 C CA . HIS A 1 109 ? -13.762 5.154 4.834 1.00 87.06 109 HIS A CA 1
ATOM 898 C C . HIS A 1 109 ? -13.503 4.644 6.260 1.00 87.06 109 HIS A C 1
ATOM 900 O O . HIS A 1 109 ? -13.613 5.402 7.223 1.00 87.06 109 HIS A O 1
ATOM 906 N N . TYR A 1 110 ? -13.054 3.395 6.418 1.00 91.56 110 TYR A N 1
ATOM 907 C CA . TYR A 1 110 ? -12.734 2.854 7.742 1.00 91.56 110 TYR A CA 1
ATOM 908 C C . TYR A 1 110 ? -11.531 3.540 8.397 1.00 91.56 110 TYR A C 1
ATOM 910 O O . TYR A 1 110 ? -11.535 3.735 9.611 1.00 91.56 110 TYR A O 1
ATOM 918 N N . LYS A 1 111 ? -10.504 3.921 7.625 1.00 92.44 111 LYS A N 1
ATOM 919 C CA . LYS A 1 111 ? -9.379 4.720 8.137 1.00 92.44 111 LYS A CA 1
ATOM 920 C C . LYS A 1 111 ? -9.852 6.065 8.679 1.00 92.44 111 LYS A C 1
ATOM 922 O O . LYS A 1 111 ? -9.468 6.432 9.785 1.00 92.44 111 LYS A O 1
ATOM 927 N N . GLN A 1 112 ? -10.703 6.756 7.925 1.00 91.56 112 GLN A N 1
ATOM 928 C CA . GLN A 1 112 ? -11.249 8.050 8.315 1.00 91.56 112 GLN A CA 1
ATOM 929 C C . GLN A 1 112 ? -12.043 7.951 9.625 1.00 91.56 112 GLN A C 1
ATOM 931 O O . GLN A 1 112 ? -11.815 8.742 10.533 1.00 91.56 112 GLN A O 1
ATOM 936 N N . MET A 1 113 ? -12.866 6.911 9.788 1.00 91.75 113 MET A N 1
ATOM 937 C CA . MET A 1 113 ? -13.573 6.659 11.049 1.00 91.75 113 MET A CA 1
ATOM 938 C C . MET A 1 113 ? -12.632 6.490 12.252 1.00 91.75 113 MET A C 1
ATOM 940 O O . MET A 1 113 ? -12.943 6.952 13.349 1.00 91.75 113 MET A O 1
ATOM 944 N N . ILE A 1 114 ? -11.487 5.816 12.074 1.00 94.12 114 ILE A N 1
ATOM 945 C CA . ILE A 1 114 ? -10.484 5.668 13.143 1.00 94.12 114 ILE A CA 1
ATOM 946 C C . ILE A 1 114 ? -9.887 7.032 13.498 1.00 94.12 114 ILE A C 1
ATOM 948 O O . ILE A 1 114 ? -9.745 7.334 14.681 1.00 94.12 114 ILE A O 1
ATOM 952 N N . ILE A 1 115 ? -9.540 7.838 12.492 1.00 94.69 115 ILE A N 1
ATOM 953 C CA . ILE A 1 115 ? -8.976 9.178 12.686 1.00 94.69 115 ILE A CA 1
ATOM 954 C C . ILE A 1 115 ? -9.970 10.057 13.447 1.00 94.69 115 ILE A C 1
ATOM 956 O O . ILE A 1 115 ? -9.622 10.567 14.504 1.00 94.69 115 ILE A O 1
ATOM 960 N N . GLU A 1 116 ? -11.222 10.143 12.995 1.00 92.62 116 GLU A N 1
ATOM 961 C CA . GLU A 1 116 ? -12.268 10.945 13.650 1.00 92.62 116 GLU A CA 1
ATOM 962 C C . GLU A 1 116 ? -12.509 10.515 15.101 1.00 92.62 116 GLU A C 1
ATOM 964 O O . GLU A 1 116 ? -12.706 11.346 15.990 1.00 92.62 116 GLU A O 1
ATOM 969 N N . TYR A 1 117 ? -12.461 9.207 15.372 1.00 93.94 117 TYR A N 1
ATOM 970 C CA . TYR A 1 117 ? -12.551 8.696 16.736 1.00 93.94 117 TYR A CA 1
ATOM 971 C C . TYR A 1 117 ? -11.370 9.179 17.592 1.00 93.94 117 TYR A C 1
ATOM 973 O O . TYR A 1 117 ? -11.566 9.640 18.715 1.00 93.94 117 TYR A O 1
ATOM 981 N N . LEU A 1 118 ? -10.142 9.084 17.080 1.00 94.44 118 LEU A N 1
ATOM 982 C CA . LEU A 1 118 ? -8.940 9.505 17.802 1.00 94.44 118 LEU A CA 1
ATOM 983 C C . LEU A 1 118 ? -8.864 11.024 17.981 1.00 94.44 118 LEU A C 1
ATOM 985 O O . LEU A 1 118 ? -8.449 11.478 19.041 1.00 94.44 118 LEU A O 1
ATOM 989 N N . GLU A 1 119 ? -9.315 11.807 17.006 1.00 92.12 119 GLU A N 1
ATOM 990 C CA . GLU A 1 119 ? -9.438 13.262 17.124 1.00 92.12 119 GLU A CA 1
ATOM 991 C C . GLU A 1 119 ? -10.444 13.650 18.213 1.00 92.12 119 GLU A C 1
ATOM 993 O O . GLU A 1 119 ? -10.201 14.571 18.990 1.00 92.12 119 GLU A O 1
ATOM 998 N N . LYS A 1 120 ? -11.559 12.916 18.315 1.00 92.94 120 LYS A N 1
ATOM 999 C CA . LYS A 1 120 ? -12.624 13.203 19.281 1.00 92.94 120 LYS A CA 1
ATOM 1000 C C . LYS A 1 120 ? -12.312 12.741 20.706 1.00 92.94 120 LYS A C 1
ATOM 1002 O O . LYS A 1 120 ? -12.688 13.420 21.658 1.00 92.94 120 LYS A O 1
ATOM 1007 N N . PHE A 1 121 ? -11.684 11.577 20.867 1.00 92.31 121 PHE A N 1
ATOM 1008 C CA . PHE A 1 121 ? -11.485 10.928 22.172 1.00 92.31 121 PHE A CA 1
ATOM 1009 C C . PHE A 1 121 ? -10.016 10.882 22.626 1.00 92.31 121 PHE A C 1
ATOM 1011 O O . PHE A 1 121 ? -9.724 10.424 23.731 1.00 92.31 121 PHE A O 1
ATOM 1018 N N . GLY A 1 122 ? -9.079 11.342 21.794 1.00 90.62 122 GLY A N 1
ATOM 1019 C CA . GLY A 1 122 ? -7.639 11.405 22.059 1.00 90.62 122 GLY A CA 1
ATOM 1020 C C . GLY A 1 122 ? -6.918 10.063 21.918 1.00 90.62 122 GLY A C 1
ATOM 1021 O O . GLY A 1 122 ? -5.899 9.970 21.233 1.00 90.62 122 GLY A O 1
ATOM 1022 N N . THR A 1 123 ? -7.447 9.007 22.542 1.00 92.81 123 THR A N 1
ATOM 1023 C CA . THR A 1 123 ? -6.859 7.660 22.508 1.00 92.81 123 THR A CA 1
ATOM 1024 C C . THR A 1 123 ? -7.915 6.585 22.257 1.00 92.81 123 THR A C 1
ATOM 1026 O O . THR A 1 123 ? -9.082 6.739 22.616 1.00 92.81 123 THR A O 1
ATOM 1029 N N . ALA A 1 124 ? -7.513 5.465 21.655 1.00 94.88 124 ALA A N 1
ATOM 1030 C CA . ALA A 1 124 ? -8.385 4.311 21.449 1.00 94.88 124 ALA A CA 1
ATOM 1031 C C . ALA A 1 124 ? -7.655 2.998 21.729 1.00 94.88 124 ALA A C 1
ATOM 1033 O O . ALA A 1 124 ? -6.569 2.745 21.198 1.00 94.88 124 ALA A O 1
ATOM 1034 N N . LYS A 1 125 ? -8.266 2.106 22.515 1.00 94.94 125 LYS A N 1
ATOM 1035 C CA . LYS A 1 125 ? -7.772 0.731 22.643 1.00 94.94 125 LYS A CA 1
ATOM 1036 C C . LYS A 1 125 ? -8.229 -0.090 21.446 1.00 94.94 125 LYS A C 1
ATOM 1038 O O . LYS A 1 125 ? -9.234 0.203 20.802 1.00 94.94 125 LYS A O 1
ATOM 1043 N N . ARG A 1 126 ? -7.547 -1.211 21.201 1.00 92.94 126 ARG A N 1
ATOM 1044 C CA . ARG A 1 126 ? -7.942 -2.172 20.155 1.00 92.94 126 ARG A CA 1
ATOM 1045 C C . ARG A 1 126 ? -9.417 -2.595 20.256 1.00 92.94 126 ARG A C 1
ATOM 1047 O O . ARG A 1 126 ? -10.064 -2.758 19.229 1.00 92.94 126 ARG A O 1
ATOM 1054 N N . VAL A 1 127 ? -9.947 -2.751 21.471 1.00 92.50 127 VAL A N 1
ATOM 1055 C CA . VAL A 1 127 ? -11.353 -3.128 21.694 1.00 92.50 127 VAL A CA 1
ATOM 1056 C C . VAL A 1 127 ? -12.336 -2.045 21.238 1.00 92.50 127 VAL A C 1
ATOM 1058 O O . VAL A 1 127 ? -13.375 -2.381 20.677 1.00 92.50 127 VAL A O 1
ATOM 1061 N N . ASP A 1 128 ? -11.996 -0.769 21.413 1.00 92.19 128 ASP A N 1
ATOM 1062 C CA . ASP A 1 128 ? -12.855 0.355 21.028 1.00 92.19 128 ASP A CA 1
ATOM 1063 C C . ASP A 1 128 ? -12.918 0.473 19.505 1.00 92.19 128 ASP A C 1
ATOM 1065 O O . ASP A 1 128 ? -13.993 0.591 18.924 1.00 92.19 128 ASP A O 1
ATOM 1069 N N . ILE A 1 129 ? -11.770 0.303 18.845 1.00 93.12 129 ILE A N 1
ATOM 1070 C CA . ILE A 1 129 ? -11.667 0.292 17.381 1.00 93.12 129 ILE A CA 1
ATOM 1071 C C . ILE A 1 129 ? -12.413 -0.912 16.789 1.00 93.12 129 ILE A C 1
ATOM 1073 O O . ILE A 1 129 ? -13.093 -0.789 15.772 1.00 93.12 129 ILE A O 1
ATOM 1077 N N . ASN A 1 130 ? -12.339 -2.076 17.441 1.00 91.81 130 ASN A N 1
ATOM 1078 C CA . ASN A 1 130 ? -13.117 -3.243 17.035 1.00 91.81 130 ASN A CA 1
ATOM 1079 C C . ASN A 1 130 ? -14.627 -2.975 17.163 1.00 91.81 130 ASN A C 1
ATOM 1081 O O . ASN A 1 130 ? -15.369 -3.273 16.234 1.00 91.81 130 ASN A O 1
ATOM 1085 N N . ARG A 1 131 ? -15.090 -2.368 18.263 1.00 90.44 131 ARG A N 1
ATOM 1086 C CA . ARG A 1 131 ? -16.504 -1.978 18.428 1.00 90.44 131 ARG A CA 1
ATOM 1087 C C . ARG A 1 131 ? -16.956 -0.936 17.407 1.00 90.44 131 ARG A C 1
ATOM 1089 O O . ARG A 1 131 ? -18.108 -0.962 16.999 1.00 90.44 131 ARG A O 1
ATOM 1096 N N . LEU A 1 132 ? -16.062 -0.037 17.003 1.00 90.31 132 LEU A N 1
ATOM 1097 C CA . LEU A 1 132 ? -16.339 0.993 16.008 1.00 90.31 132 LEU A CA 1
ATOM 1098 C C . LEU A 1 132 ? -16.539 0.415 14.600 1.00 90.31 132 LEU A C 1
ATOM 1100 O O . LEU A 1 132 ? -17.342 0.959 13.843 1.00 90.31 132 LEU A O 1
ATOM 1104 N N . LEU A 1 133 ? -15.789 -0.634 14.241 1.00 91.12 133 LEU A N 1
ATOM 1105 C CA . LEU A 1 133 ? -15.679 -1.100 12.855 1.00 91.12 133 LEU A CA 1
ATOM 1106 C C . LEU A 1 133 ? -16.314 -2.465 12.571 1.00 91.12 133 LEU A C 1
ATOM 1108 O O . LEU A 1 133 ? -16.760 -2.672 11.449 1.00 91.12 133 LEU A O 1
ATOM 1112 N N . LEU A 1 134 ? -16.335 -3.417 13.513 1.00 85.94 134 LEU A N 1
ATOM 1113 C CA . LEU A 1 134 ? -16.694 -4.818 13.214 1.00 85.94 134 LEU A CA 1
ATOM 1114 C C . LEU A 1 134 ? -18.113 -4.988 12.646 1.00 85.94 134 LEU A C 1
ATOM 1116 O O . LEU A 1 134 ? -18.323 -5.851 11.789 1.00 85.94 134 LEU A O 1
ATOM 1120 N N . ASP A 1 135 ? -19.050 -4.166 13.115 1.00 82.94 135 ASP A N 1
ATOM 1121 C CA . ASP A 1 135 ? -20.450 -4.089 12.678 1.00 82.94 135 ASP A CA 1
ATOM 1122 C C . ASP A 1 135 ? -20.617 -3.420 11.302 1.00 82.94 135 ASP A C 1
ATOM 1124 O O . ASP A 1 135 ? -21.630 -3.611 10.642 1.00 82.94 135 ASP A O 1
ATOM 1128 N N . LYS A 1 136 ? -19.615 -2.652 10.863 1.00 82.06 136 LYS A N 1
ATOM 1129 C CA . LYS A 1 136 ? -19.599 -1.905 9.593 1.00 82.06 136 LYS A CA 1
ATOM 1130 C C . LYS A 1 136 ? -18.733 -2.563 8.523 1.00 82.06 136 LYS A C 1
ATOM 1132 O O . LYS A 1 136 ? -18.721 -2.111 7.378 1.00 82.06 136 LYS A O 1
ATOM 1137 N N . LEU A 1 137 ? -17.969 -3.594 8.889 1.00 83.38 137 LEU A N 1
ATOM 1138 C CA . LEU A 1 137 ? -17.204 -4.407 7.948 1.00 83.38 137 LEU A CA 1
ATOM 1139 C C . LEU A 1 137 ? -18.137 -5.359 7.186 1.00 83.38 137 LEU A C 1
ATOM 1141 O O . LEU A 1 137 ? -19.054 -5.903 7.800 1.00 83.38 137 LEU A O 1
ATOM 1145 N N . PRO A 1 138 ? -17.857 -5.652 5.901 1.00 76.38 138 PRO A N 1
ATOM 1146 C CA . PRO A 1 138 ? -18.723 -6.489 5.077 1.00 76.38 138 PRO A CA 1
ATOM 1147 C C . PRO A 1 138 ? -19.009 -7.854 5.708 1.00 76.38 138 PRO A C 1
ATOM 1149 O O . PRO A 1 138 ? -18.093 -8.511 6.210 1.00 76.38 138 PRO A O 1
ATOM 1152 N N . ASP A 1 139 ? -20.257 -8.312 5.619 1.00 73.12 139 ASP A N 1
ATOM 1153 C CA . ASP A 1 139 ? -20.696 -9.596 6.192 1.00 73.12 139 ASP A CA 1
ATOM 1154 C C . ASP A 1 139 ? -20.105 -10.821 5.489 1.00 73.12 139 ASP A C 1
ATOM 1156 O O . ASP A 1 139 ? -20.065 -11.906 6.058 1.00 73.12 139 ASP A O 1
ATOM 1160 N N . VAL A 1 140 ? -19.567 -10.641 4.278 1.00 72.31 140 VAL A N 1
ATOM 1161 C CA . VAL A 1 140 ? -18.806 -11.680 3.565 1.00 72.31 140 VAL A CA 1
ATOM 1162 C C . VAL A 1 140 ? -17.493 -12.045 4.274 1.00 72.31 140 VAL A C 1
ATOM 1164 O O . VAL A 1 140 ? -16.909 -13.085 3.978 1.00 72.31 140 VAL A O 1
ATOM 1167 N N . LEU A 1 141 ? -17.003 -11.198 5.189 1.00 75.38 141 LEU A N 1
ATOM 1168 C CA . LEU A 1 141 ? -15.775 -11.450 5.938 1.00 75.38 141 LEU A CA 1
ATOM 1169 C C . LEU A 1 141 ? -16.052 -12.255 7.210 1.00 75.38 141 LEU A C 1
ATOM 1171 O O . LEU A 1 141 ? -16.876 -11.861 8.037 1.00 75.38 141 LEU A O 1
ATOM 1175 N N . ASP A 1 142 ? -15.278 -13.319 7.421 1.00 81.56 142 ASP A N 1
ATOM 1176 C CA . ASP A 1 142 ? -15.288 -14.057 8.686 1.00 81.56 142 ASP A CA 1
ATOM 1177 C C . ASP A 1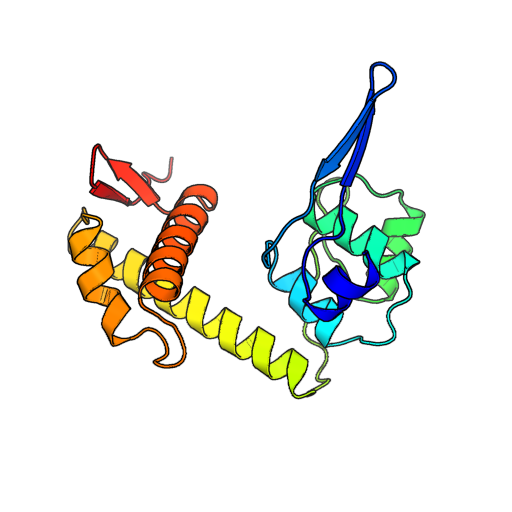 142 ? -14.629 -13.257 9.833 1.00 81.56 142 ASP A C 1
ATOM 1179 O O . ASP A 1 142 ? -13.981 -12.225 9.626 1.00 81.56 142 ASP A O 1
ATOM 1183 N N . ALA A 1 143 ? -14.771 -13.734 11.072 1.00 84.50 143 ALA A N 1
ATOM 1184 C CA . ALA A 1 143 ? -14.240 -13.049 12.253 1.00 84.50 143 ALA A CA 1
ATOM 1185 C C . ALA A 1 143 ? -12.714 -12.825 12.196 1.00 84.50 143 ALA A C 1
ATOM 1187 O O . ALA A 1 143 ? -12.222 -11.768 12.598 1.00 84.50 143 ALA A O 1
ATOM 1188 N N . THR A 1 144 ? -11.957 -13.787 11.661 1.00 85.19 144 THR A N 1
ATOM 1189 C CA . THR A 1 144 ? -10.499 -13.692 11.511 1.00 85.19 144 THR A CA 1
ATOM 1190 C C . THR A 1 144 ? -10.121 -12.683 10.428 1.00 85.19 144 THR A C 1
ATOM 1192 O O . THR A 1 144 ? -9.188 -11.896 10.599 1.00 85.19 144 THR A O 1
ATOM 1195 N N . GLN A 1 145 ? -10.850 -12.655 9.316 1.00 79.19 145 GLN A N 1
ATOM 1196 C CA . GLN A 1 145 ? -10.673 -11.687 8.239 1.00 79.19 145 GLN A CA 1
ATOM 1197 C C . GLN A 1 145 ? -11.023 -10.270 8.693 1.00 79.19 145 GLN A C 1
ATOM 1199 O O . GLN A 1 145 ? -10.271 -9.339 8.389 1.00 79.19 145 GLN A O 1
ATOM 1204 N N . LYS A 1 146 ? -12.106 -10.103 9.463 1.00 85.88 146 LYS A N 1
ATOM 1205 C CA . LYS A 1 146 ? -12.490 -8.821 10.063 1.00 85.88 146 LYS A CA 1
ATOM 1206 C C . LYS A 1 146 ? -11.406 -8.314 11.021 1.00 85.88 146 LYS A C 1
ATOM 1208 O O . LYS A 1 146 ? -10.950 -7.181 10.864 1.00 85.88 146 LYS A O 1
ATOM 1213 N N . ASP A 1 147 ? -10.898 -9.149 11.930 1.00 88.81 147 ASP A N 1
ATOM 1214 C CA . ASP A 1 147 ? -9.816 -8.744 12.842 1.00 88.81 147 ASP A CA 1
ATOM 1215 C C . ASP A 1 147 ? -8.523 -8.367 12.089 1.00 88.81 147 ASP A C 1
ATOM 1217 O O . ASP A 1 147 ? -7.938 -7.297 12.318 1.00 88.81 147 ASP A O 1
ATOM 1221 N N . ASN A 1 148 ? -8.125 -9.182 11.106 1.00 86.69 148 ASN A N 1
ATOM 1222 C CA . ASN A 1 148 ? -6.979 -8.892 10.243 1.00 86.69 148 ASN A CA 1
ATOM 1223 C C . ASN A 1 148 ? -7.151 -7.577 9.476 1.00 86.69 148 ASN A C 1
ATOM 1225 O O . ASN A 1 148 ? -6.187 -6.822 9.321 1.00 86.69 148 ASN A O 1
ATOM 1229 N N . LYS A 1 149 ? -8.369 -7.269 9.020 1.00 87.44 149 LYS A N 1
ATOM 1230 C CA . LYS A 1 149 ? -8.669 -6.011 8.337 1.00 87.44 149 LYS A CA 1
ATOM 1231 C C . LYS A 1 149 ? -8.461 -4.818 9.264 1.00 87.44 149 LYS A C 1
ATOM 1233 O O . LYS A 1 149 ? -7.682 -3.933 8.916 1.00 87.44 149 LYS A O 1
ATOM 1238 N N . VAL A 1 150 ? -9.018 -4.838 10.476 1.00 92.38 150 VAL A N 1
ATOM 1239 C CA . VAL A 1 150 ? -8.784 -3.762 11.457 1.00 92.38 150 VAL A CA 1
ATOM 1240 C C . VAL A 1 150 ? -7.293 -3.634 11.789 1.00 92.38 150 VAL A C 1
ATOM 1242 O O . VAL A 1 150 ? -6.770 -2.533 11.927 1.00 92.38 150 VAL A O 1
ATOM 1245 N N . LYS A 1 151 ? -6.557 -4.749 11.913 1.00 92.06 151 LYS A N 1
ATOM 1246 C CA . LYS A 1 151 ? -5.103 -4.722 12.166 1.00 92.06 151 LYS A CA 1
ATOM 1247 C C . LYS A 1 151 ? -4.349 -4.028 11.030 1.00 92.06 151 LYS A C 1
ATOM 1249 O O . LYS A 1 151 ? -3.484 -3.198 11.296 1.00 92.06 151 LYS A O 1
ATOM 1254 N N . ASN A 1 152 ? -4.689 -4.346 9.783 1.00 89.62 152 ASN A N 1
ATOM 1255 C CA . ASN A 1 152 ? -4.067 -3.746 8.606 1.00 89.62 152 ASN A CA 1
ATOM 1256 C C . ASN A 1 152 ? -4.358 -2.244 8.499 1.00 89.62 152 ASN A C 1
ATOM 1258 O O . ASN A 1 152 ? -3.440 -1.491 8.188 1.00 89.62 152 ASN A O 1
ATOM 1262 N N . LEU A 1 153 ? -5.585 -1.809 8.806 1.00 92.19 153 LEU A N 1
ATOM 1263 C CA . LEU A 1 153 ? -5.957 -0.390 8.807 1.00 92.19 153 LEU A CA 1
ATOM 1264 C C . LEU A 1 153 ? -5.103 0.415 9.799 1.00 92.19 153 LEU A C 1
ATOM 1266 O O . LEU A 1 153 ? -4.532 1.434 9.424 1.00 92.19 153 LEU A O 1
ATOM 1270 N N . LEU A 1 154 ? -4.931 -0.084 11.029 1.00 93.81 154 LEU A N 1
ATOM 1271 C CA . LEU A 1 154 ? -4.104 0.580 12.047 1.00 93.81 154 LEU A CA 1
ATOM 1272 C C . LEU A 1 154 ? -2.624 0.634 11.663 1.00 93.81 154 LEU A C 1
ATOM 1274 O O . LEU A 1 154 ? -1.968 1.654 11.853 1.00 93.81 154 LEU A O 1
ATOM 1278 N N . GLN A 1 155 ? -2.089 -0.452 11.102 1.00 92.56 155 GLN A N 1
ATOM 1279 C CA . GLN A 1 155 ? -0.702 -0.461 10.635 1.00 92.56 155 GLN A CA 1
ATOM 1280 C C . GLN A 1 155 ? -0.487 0.500 9.465 1.00 92.56 155 GLN A C 1
ATOM 1282 O O . GLN A 1 155 ? 0.546 1.160 9.422 1.00 92.56 155 GLN A O 1
ATOM 1287 N N . ALA A 1 156 ? -1.453 0.609 8.551 1.00 88.19 156 ALA A N 1
ATOM 1288 C CA . ALA A 1 156 ? -1.387 1.566 7.454 1.00 88.19 156 ALA A CA 1
ATOM 1289 C C . ALA A 1 156 ? -1.387 3.014 7.974 1.00 88.19 156 ALA A C 1
ATOM 1291 O O . ALA A 1 156 ? -0.479 3.765 7.642 1.00 88.19 156 ALA A O 1
ATOM 1292 N N . LEU A 1 157 ? -2.314 3.371 8.873 1.00 91.50 157 LEU A N 1
ATOM 1293 C CA . LEU A 1 157 ? -2.361 4.704 9.494 1.00 91.50 157 LEU A CA 1
ATOM 1294 C C . LEU A 1 157 ? -1.070 5.050 10.251 1.00 91.50 157 LEU A C 1
ATOM 1296 O O . LEU A 1 157 ? -0.604 6.188 10.208 1.00 91.50 157 LEU A O 1
ATOM 1300 N N . LYS A 1 158 ? -0.458 4.059 10.911 1.00 93.06 158 LYS A N 1
ATOM 1301 C CA . LYS A 1 158 ? 0.844 4.222 11.566 1.00 93.06 158 LYS A CA 1
ATOM 1302 C C . LYS A 1 158 ? 1.965 4.493 10.564 1.00 93.06 158 LYS A C 1
ATOM 1304 O O . LYS A 1 158 ? 2.797 5.361 10.792 1.00 93.06 158 LYS A O 1
ATOM 1309 N N . GLN A 1 159 ? 2.012 3.736 9.469 1.00 87.31 159 GLN A N 1
ATOM 1310 C CA . GLN A 1 159 ? 3.016 3.915 8.413 1.00 87.31 159 GLN A CA 1
ATOM 1311 C C . GLN A 1 159 ? 2.857 5.249 7.676 1.00 87.31 159 GLN A C 1
ATOM 1313 O O . GLN A 1 159 ? 3.847 5.813 7.221 1.00 87.31 159 GLN A O 1
ATOM 1318 N N . GLU A 1 160 ? 1.627 5.753 7.588 1.00 87.88 160 GLU A N 1
ATOM 1319 C CA . GLU A 1 160 ? 1.295 7.079 7.059 1.00 87.88 160 GLU A CA 1
ATOM 1320 C C . GLU A 1 160 ? 1.635 8.217 8.041 1.00 87.88 160 GLU A C 1
ATOM 1322 O O . GLU A 1 160 ? 1.549 9.383 7.668 1.00 87.88 160 GLU A O 1
ATOM 1327 N N . GLY A 1 161 ? 2.043 7.903 9.278 1.00 90.75 161 GLY A N 1
ATOM 1328 C CA . GLY A 1 161 ? 2.384 8.896 10.301 1.00 90.75 161 GLY A CA 1
ATOM 1329 C C . GLY A 1 161 ? 1.175 9.661 10.845 1.00 90.75 161 GLY A C 1
ATOM 1330 O O . GLY A 1 161 ? 1.333 10.768 11.348 1.00 90.75 161 GLY A O 1
ATOM 1331 N N . LEU A 1 162 ? -0.031 9.101 10.709 1.00 92.00 162 LEU A N 1
ATOM 1332 C CA . LEU A 1 162 ? -1.273 9.714 11.188 1.00 92.00 162 LEU A CA 1
ATOM 1333 C C . LEU A 1 162 ? -1.571 9.331 12.640 1.00 92.00 162 LEU A C 1
ATOM 1335 O O . LEU A 1 162 ? -2.120 10.133 13.395 1.00 92.00 162 LEU A O 1
ATOM 1339 N N . ILE A 1 163 ? -1.204 8.109 13.029 1.00 95.00 163 ILE A N 1
ATOM 1340 C CA . ILE A 1 163 ? -1.401 7.588 14.383 1.00 95.00 163 ILE A CA 1
ATOM 1341 C C . ILE A 1 163 ? -0.130 6.924 14.900 1.00 95.00 163 ILE A C 1
ATOM 1343 O O . ILE A 1 163 ? 0.663 6.364 14.142 1.00 95.00 163 ILE A O 1
ATOM 1347 N N . GLU A 1 164 ? 0.010 6.869 16.215 1.00 94.94 164 GLU A N 1
ATOM 1348 C CA . GLU A 1 164 ? 1.109 6.182 16.878 1.00 94.94 164 GLU A CA 1
ATOM 1349 C C . GLU A 1 164 ? 0.621 5.336 18.058 1.00 94.94 164 GLU A C 1
ATOM 1351 O O . GLU A 1 164 ? -0.432 5.611 18.644 1.00 94.94 164 GLU A O 1
ATOM 1356 N N . PRO A 1 165 ? 1.346 4.256 18.396 1.00 94.06 165 PRO A N 1
ATOM 1357 C CA . PRO A 1 165 ? 1.029 3.467 19.573 1.00 94.06 165 PRO A CA 1
ATOM 1358 C C . PRO A 1 165 ? 1.399 4.229 20.854 1.00 94.06 165 PRO A C 1
ATOM 1360 O O . PRO A 1 165 ? 2.528 4.684 21.015 1.00 94.06 165 PRO A O 1
ATOM 1363 N N . GLU A 1 166 ? 0.470 4.272 21.803 1.00 91.19 166 GLU A N 1
ATOM 1364 C CA . GLU A 1 166 ? 0.668 4.739 23.174 1.00 91.19 166 GLU A CA 1
ATOM 1365 C C . GLU A 1 166 ? 0.388 3.568 24.129 1.00 91.19 166 GLU A C 1
ATOM 1367 O O . GLU A 1 166 ? -0.749 3.270 24.506 1.00 91.19 166 GLU A O 1
ATOM 1372 N N . GLY A 1 167 ? 1.436 2.809 24.459 1.00 89.69 167 GLY A N 1
ATOM 1373 C CA . GLY A 1 167 ? 1.315 1.582 25.249 1.00 89.69 167 GLY A CA 1
ATOM 1374 C C . GLY A 1 167 ? 0.439 0.525 24.560 1.00 89.69 167 GLY A C 1
ATOM 1375 O O . GLY A 1 167 ? 0.836 -0.061 23.555 1.00 89.69 167 GLY A O 1
ATOM 1376 N N . LYS A 1 168 ? -0.747 0.252 25.123 1.00 89.81 168 LYS A N 1
ATOM 1377 C CA . LYS A 1 168 ? -1.752 -0.683 24.562 1.00 89.81 168 LYS A CA 1
ATOM 1378 C C . LYS A 1 168 ? -2.871 0.024 23.780 1.00 89.81 168 LYS A C 1
ATOM 1380 O O . LYS A 1 168 ? -3.856 -0.619 23.404 1.00 89.81 168 LYS A O 1
ATOM 1385 N N . SER A 1 169 ? -2.726 1.325 23.558 1.00 93.81 169 SER A N 1
ATOM 1386 C CA . SER A 1 169 ? -3.682 2.185 22.867 1.00 93.81 169 SER A CA 1
ATOM 1387 C C . SER A 1 169 ? -3.046 2.811 21.627 1.00 93.81 169 SER A C 1
ATOM 1389 O O . SER A 1 169 ? -1.838 2.726 21.412 1.00 93.81 169 SER A O 1
ATOM 1391 N N . TRP A 1 170 ? -3.878 3.427 20.801 1.00 95.06 170 TRP A N 1
ATOM 1392 C CA . TRP A 1 170 ? -3.490 4.257 19.667 1.00 95.06 170 TRP A CA 1
ATOM 1393 C C . TRP A 1 170 ? -3.873 5.700 19.959 1.00 95.06 170 TRP A C 1
ATOM 1395 O O . TRP A 1 170 ? -4.896 5.930 20.603 1.00 95.06 170 TRP A O 1
ATOM 1405 N N . ARG A 1 171 ? -3.079 6.649 19.471 1.00 95.25 171 ARG A N 1
ATOM 1406 C CA . ARG A 1 171 ? -3.356 8.087 19.533 1.00 95.25 171 ARG A CA 1
ATOM 1407 C C . ARG A 1 171 ? -2.960 8.765 18.226 1.00 95.25 171 ARG A C 1
ATOM 1409 O O . ARG A 1 171 ? -2.249 8.162 17.423 1.00 95.25 171 ARG A O 1
ATOM 1416 N N . MET A 1 172 ? -3.394 10.006 18.027 1.00 95.62 172 MET A N 1
ATOM 1417 C CA . MET A 1 172 ? -2.918 10.830 16.911 1.00 95.62 172 MET A CA 1
ATOM 1418 C C . MET A 1 172 ? -1.407 11.055 17.021 1.00 95.62 172 MET A C 1
ATOM 1420 O O . MET A 1 172 ? -0.894 11.319 18.108 1.00 95.62 172 MET A O 1
ATOM 1424 N N . SER A 1 173 ? -0.691 10.958 15.902 1.00 91.88 173 SER A N 1
ATOM 1425 C CA . SER A 1 173 ? 0.717 11.350 15.862 1.00 9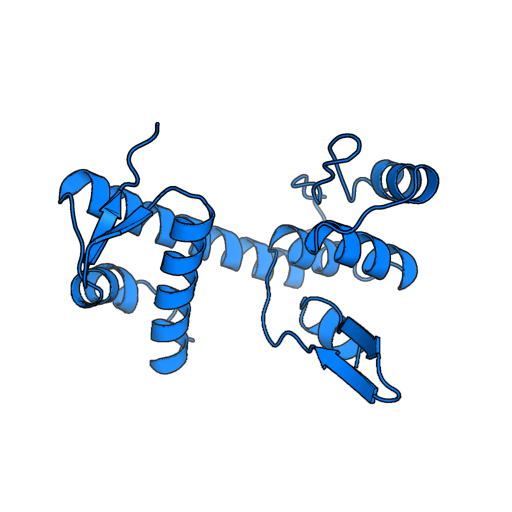1.88 173 SER A CA 1
ATOM 1426 C C . SER A 1 173 ? 0.834 12.866 15.999 1.00 91.88 173 SER A C 1
ATOM 1428 O O . SER A 1 173 ? 0.141 13.618 15.311 1.00 91.88 173 SER A O 1
ATOM 1430 N N . ASN A 1 174 ? 1.743 13.328 16.856 1.00 78.62 174 ASN A N 1
ATOM 1431 C CA . ASN A 1 174 ? 2.079 14.745 16.921 1.00 78.62 174 ASN A CA 1
ATOM 1432 C C . ASN A 1 174 ? 2.797 15.127 15.619 1.00 78.62 174 ASN A C 1
ATOM 1434 O O . ASN A 1 174 ? 3.957 14.761 15.427 1.00 78.62 174 ASN A O 1
ATOM 1438 N N . LYS A 1 175 ? 2.118 15.845 14.712 1.00 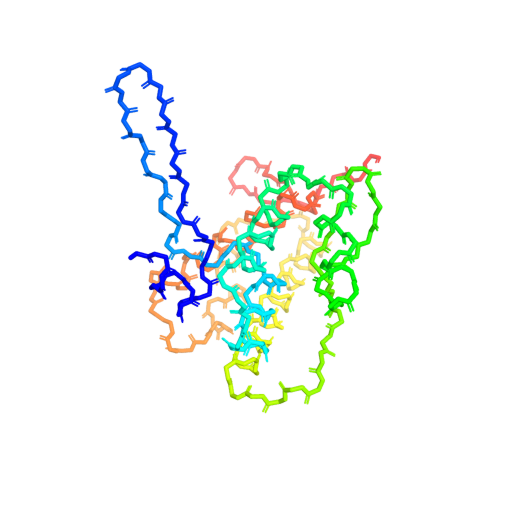55.28 175 LYS A N 1
ATOM 1439 C CA . LYS A 1 175 ? 2.785 16.492 13.573 1.00 55.28 175 LYS A CA 1
ATOM 1440 C C . LYS A 1 175 ? 3.872 17.413 14.136 1.00 55.28 175 LYS A C 1
ATOM 1442 O O . LYS A 1 175 ? 3.545 18.387 14.809 1.00 55.28 175 LYS A O 1
ATOM 1447 N N . SER A 1 176 ? 5.134 17.042 13.920 1.00 39.06 176 SER A N 1
ATOM 1448 C CA . SER A 1 176 ? 6.296 17.912 14.144 1.00 39.06 176 SER A CA 1
ATOM 1449 C C . SER A 1 176 ? 6.534 18.768 12.911 1.00 39.06 176 SER A C 1
ATOM 1451 O O . SER A 1 176 ? 6.312 18.236 11.798 1.00 39.06 176 SER A O 1
#

Radius of gyration: 18.45 Å; chains: 1; bounding box: 46×38×47 Å

pLDDT: mean 85.06, std 10.17, range [39.06, 95.62]

Foldseek 3Di:
DQVVCLVQLHQGWDWDCDDNDIDIDDDPDHPDLLSSLVSQLCVPDDPLLNVLLSCLSVLHADDPVSVVVCVVVQQWDDDPPHIDGHPDDDPSPDPSSVVSVVVVVLLVVLLVQVLVCQVVPFKAALVRSCVSPVVVPDPVDDPVRSSVSSVVSVVVCVVVQQWDDDPRIIHGHDDD